Protein AF-A0A7V8SW31-F1 (afdb_monomer_lite)

Radius of gyration: 15.19 Å; chains: 1; bounding box: 32×27×32 Å

Foldseek 3Di:
DPQVVVLVVVVVVVCVVDPDDVVVVVVLVVQLPPDPVSVCVSSVVVCVVCVCVVVPVNVVDDDDPDDDDDDPVVPD

Sequence (76 aa):
MHIAPTTAQYEAWLGRHLRIIGADLELKHQQMRSAVFPFLRATYYRWAETWAGICGAAAAAPEVLAVGDLHVENFG

Secondary structure (DSSP, 8-state):
--HHHHHHHHHHHHTTTS---HHHHHHHHHHHTT-HHHHHHHTHHHHHHHHHHHHGGGGGSPPPS------GGG--

InterPro domains:
  IPR018721 Protein of unknown function DUF2252 [PF10009] (24-76)

Structure (mmCIF, N/CA/C/O backbone):
data_AF-A0A7V8SW31-F1
#
_entry.id   AF-A0A7V8SW31-F1
#
loop_
_atom_site.group_PDB
_atom_site.id
_atom_site.type_symbol
_atom_site.label_atom_id
_atom_site.label_alt_id
_atom_site.label_comp_id
_atom_site.label_asym_id
_atom_site.label_entity_id
_atom_site.label_seq_id
_atom_site.pdbx_PDB_ins_code
_atom_site.Cartn_x
_atom_site.Cartn_y
_atom_site.Cartn_z
_atom_site.occupancy
_atom_site.B_iso_or_equiv
_atom_site.auth_seq_id
_atom_site.auth_comp_id
_atom_site.auth_asym_id
_atom_site.auth_atom_id
_atom_site.pdbx_PDB_model_num
ATOM 1 N N . MET A 1 1 ? -1.780 14.068 -2.277 1.00 64.00 1 MET A N 1
ATOM 2 C CA . MET A 1 1 ? -2.017 12.608 -2.347 1.00 64.00 1 MET A CA 1
ATOM 3 C C . MET A 1 1 ? -3.251 12.290 -1.514 1.00 64.00 1 MET A C 1
ATOM 5 O O . MET A 1 1 ? -3.246 12.588 -0.329 1.00 64.00 1 MET A O 1
ATOM 9 N N . HIS A 1 2 ? -4.322 11.768 -2.115 1.00 87.88 2 HIS A N 1
ATOM 10 C CA . HIS A 1 2 ? -5.596 11.547 -1.417 1.00 87.88 2 HIS A CA 1
ATOM 11 C C . HIS A 1 2 ? -5.714 10.099 -0.923 1.00 87.88 2 HIS A C 1
ATOM 13 O O . HIS A 1 2 ? -6.402 9.294 -1.538 1.00 87.88 2 HIS A O 1
ATOM 19 N N . ILE A 1 3 ? -5.033 9.751 0.177 1.00 91.88 3 ILE A N 1
ATOM 20 C CA . ILE A 1 3 ? -4.993 8.352 0.634 1.00 91.88 3 ILE A CA 1
ATOM 21 C C . ILE A 1 3 ? -6.362 7.834 1.094 1.00 91.88 3 ILE A C 1
ATOM 23 O O . ILE A 1 3 ? -6.771 6.770 0.655 1.00 91.88 3 ILE A O 1
ATOM 27 N N . ALA A 1 4 ? -7.107 8.600 1.897 1.00 93.88 4 ALA A N 1
ATOM 28 C CA . ALA A 1 4 ? -8.396 8.169 2.445 1.00 93.88 4 ALA A CA 1
ATOM 29 C C . ALA A 1 4 ? -9.426 7.741 1.373 1.00 93.88 4 ALA A C 1
ATOM 31 O O . ALA A 1 4 ? -9.940 6.625 1.469 1.00 93.88 4 ALA A O 1
ATOM 32 N N . PRO A 1 5 ? -9.715 8.542 0.324 1.00 95.56 5 PRO A N 1
ATOM 33 C CA . PRO A 1 5 ? -10.659 8.113 -0.706 1.00 95.56 5 PRO A CA 1
ATOM 34 C C . PRO A 1 5 ? -10.127 6.958 -1.565 1.00 95.56 5 PRO A C 1
ATOM 36 O O . PRO A 1 5 ? -10.928 6.136 -2.005 1.00 95.56 5 PRO A O 1
ATOM 39 N N . THR A 1 6 ? -8.811 6.841 -1.786 1.00 95.44 6 THR A N 1
ATOM 40 C CA . THR A 1 6 ? -8.246 5.666 -2.473 1.00 95.44 6 THR A CA 1
ATOM 41 C C . THR A 1 6 ? -8.395 4.401 -1.625 1.00 95.44 6 THR A C 1
ATOM 43 O O . THR A 1 6 ? -8.755 3.356 -2.159 1.00 95.44 6 THR A O 1
ATOM 46 N N . THR A 1 7 ? -8.187 4.487 -0.307 1.00 96.06 7 THR A N 1
ATOM 47 C CA . THR A 1 7 ? -8.414 3.372 0.627 1.00 96.06 7 THR A CA 1
ATOM 48 C C . THR A 1 7 ? -9.864 2.903 0.591 1.00 96.06 7 THR A C 1
ATOM 50 O O . THR A 1 7 ? -10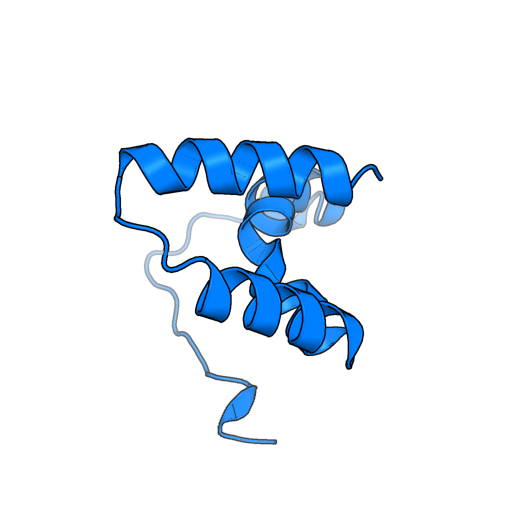.107 1.710 0.443 1.00 96.06 7 THR A O 1
ATOM 53 N N . ALA A 1 8 ? -10.824 3.830 0.636 1.00 95.88 8 ALA A N 1
ATOM 54 C CA . ALA A 1 8 ? -12.244 3.488 0.574 1.00 95.88 8 ALA A CA 1
ATOM 55 C C . ALA A 1 8 ? -12.619 2.780 -0.743 1.00 95.88 8 ALA A C 1
ATOM 57 O O . ALA A 1 8 ? -13.348 1.789 -0.733 1.00 95.88 8 ALA A O 1
ATOM 58 N N . GLN A 1 9 ? -12.086 3.245 -1.880 1.00 96.56 9 GLN A N 1
ATOM 59 C CA . GLN A 1 9 ? -12.293 2.593 -3.180 1.00 96.56 9 GLN A CA 1
ATOM 60 C C . GLN A 1 9 ? -11.676 1.192 -3.227 1.00 96.56 9 GLN A C 1
ATOM 62 O O . GLN A 1 9 ? -12.307 0.257 -3.724 1.00 96.56 9 GLN A O 1
ATOM 67 N N . TYR A 1 10 ? -10.467 1.035 -2.687 1.00 96.25 10 TYR A N 1
ATOM 68 C CA . TYR A 1 10 ? -9.799 -0.258 -2.604 1.00 96.25 10 TYR A CA 1
ATOM 69 C C . TYR A 1 10 ? -10.581 -1.247 -1.729 1.00 96.25 10 TYR A C 1
ATOM 71 O O . TYR A 1 10 ? -10.784 -2.389 -2.127 1.00 96.25 10 TYR A O 1
ATOM 79 N N . GLU A 1 11 ? -11.067 -0.818 -0.566 1.00 97.12 11 GLU A N 1
ATOM 80 C CA . GLU A 1 11 ? -11.828 -1.670 0.357 1.00 97.12 11 GLU A CA 1
ATOM 81 C C . GLU A 1 11 ? -13.195 -2.056 -0.216 1.00 97.12 11 GLU A C 1
ATOM 83 O O . GLU A 1 11 ? -13.596 -3.217 -0.112 1.00 97.12 11 GLU A O 1
ATOM 88 N N . ALA A 1 12 ? -13.862 -1.137 -0.920 1.00 97.25 12 ALA A N 1
ATOM 89 C CA . ALA A 1 12 ? -15.071 -1.448 -1.679 1.00 97.25 12 ALA A CA 1
ATOM 90 C C . ALA A 1 12 ? -14.800 -2.473 -2.795 1.00 97.25 12 ALA A C 1
ATOM 92 O O . ALA A 1 12 ? -15.569 -3.417 -2.970 1.00 97.25 12 ALA A O 1
ATOM 93 N N . TRP A 1 13 ? -13.692 -2.328 -3.533 1.00 97.00 13 TRP A N 1
ATOM 94 C CA . TRP A 1 13 ? -13.270 -3.297 -4.549 1.00 97.00 13 TRP A CA 1
ATOM 95 C C . TRP A 1 13 ? -12.945 -4.668 -3.938 1.00 97.00 13 TRP A C 1
ATOM 97 O O . TRP A 1 13 ? -13.375 -5.692 -4.479 1.00 97.00 13 TRP A O 1
ATOM 107 N N . LEU A 1 14 ? -12.231 -4.691 -2.810 1.00 96.44 14 LEU A N 1
ATOM 108 C CA . LEU A 1 14 ? -11.809 -5.898 -2.099 1.00 96.44 14 LEU A CA 1
ATOM 109 C C . LEU A 1 14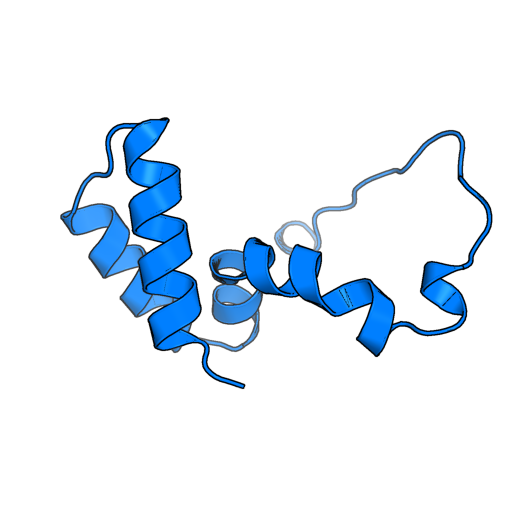 ? -13.010 -6.672 -1.550 1.00 96.44 14 LEU A C 1
ATOM 111 O O . LEU A 1 14 ? -13.063 -7.893 -1.686 1.00 96.44 14 LEU A O 1
ATOM 115 N N . GLY A 1 15 ? -14.013 -5.964 -1.022 1.00 97.62 15 GLY A N 1
ATOM 116 C CA . GLY A 1 15 ? -15.251 -6.551 -0.502 1.00 97.62 15 GLY A CA 1
ATOM 117 C C . GLY A 1 15 ? -16.076 -7.320 -1.541 1.00 97.62 15 GLY A C 1
ATOM 118 O O . GLY A 1 15 ? -16.934 -8.117 -1.176 1.00 97.62 15 GLY A O 1
ATOM 119 N N . ARG A 1 16 ? -15.799 -7.135 -2.840 1.00 98.12 16 ARG A N 1
ATOM 120 C CA . ARG A 1 16 ? -16.406 -7.934 -3.921 1.00 98.12 16 ARG A CA 1
ATOM 121 C C . ARG A 1 16 ? -15.751 -9.306 -4.098 1.00 98.12 16 ARG A C 1
ATOM 123 O O . ARG A 1 16 ? -16.340 -10.169 -4.735 1.00 98.12 16 ARG A O 1
ATOM 130 N N . HIS A 1 17 ? -14.542 -9.492 -3.570 1.00 97.69 17 HIS A N 1
ATOM 131 C CA . HIS A 1 17 ? -13.737 -10.706 -3.736 1.00 97.69 17 HIS A CA 1
ATOM 132 C C . HIS A 1 17 ? -13.625 -11.519 -2.443 1.00 97.69 17 HIS A C 1
ATOM 134 O O . HIS A 1 17 ? -13.367 -12.719 -2.495 1.00 97.69 17 HIS A O 1
ATOM 140 N N . LEU A 1 18 ? -13.811 -10.883 -1.282 1.00 96.75 18 LEU A N 1
ATOM 141 C CA . LEU A 1 18 ? -13.770 -11.540 0.020 1.00 96.75 18 LEU A CA 1
ATOM 142 C C . LEU A 1 18 ? -14.709 -10.873 1.024 1.00 96.75 18 LEU A C 1
ATOM 144 O O . LEU A 1 18 ? -15.079 -9.708 0.887 1.00 96.75 18 LEU A O 1
ATOM 148 N N . ARG A 1 19 ? -15.060 -11.611 2.080 1.00 97.50 19 ARG A N 1
ATOM 149 C CA . ARG A 1 19 ? -15.804 -11.053 3.210 1.00 97.50 19 ARG A CA 1
ATOM 150 C C . ARG A 1 19 ? -14.871 -10.230 4.091 1.00 97.50 19 ARG A C 1
ATOM 152 O O . ARG A 1 19 ? -13.947 -10.774 4.686 1.00 97.50 19 ARG A O 1
ATOM 159 N N . ILE A 1 20 ? -15.168 -8.943 4.224 1.00 96.69 20 ILE A N 1
ATOM 160 C CA . ILE A 1 20 ? -14.462 -8.044 5.137 1.00 96.69 20 ILE A CA 1
ATOM 161 C C . ILE A 1 20 ? -15.109 -8.117 6.522 1.00 96.69 20 ILE A C 1
ATOM 163 O O . ILE A 1 20 ? -16.321 -7.945 6.663 1.00 96.69 20 ILE A O 1
ATOM 167 N N . ILE A 1 21 ? -14.295 -8.359 7.548 1.00 97.69 21 ILE A N 1
ATOM 168 C CA . ILE A 1 21 ? -14.706 -8.267 8.950 1.00 97.69 21 ILE A CA 1
ATOM 169 C C . ILE A 1 21 ? -14.499 -6.815 9.389 1.00 97.69 21 ILE A C 1
ATOM 171 O O . ILE A 1 21 ? -13.373 -6.328 9.417 1.00 97.69 21 ILE A O 1
ATOM 175 N N . GLY A 1 22 ? -15.588 -6.111 9.712 1.00 97.50 22 GLY A N 1
ATOM 176 C CA . GLY A 1 22 ? -15.535 -4.675 10.016 1.00 97.50 22 GLY A CA 1
ATOM 177 C C . GLY A 1 22 ? -14.611 -4.323 11.187 1.00 97.50 22 GLY A C 1
ATOM 178 O O . GLY A 1 22 ? -13.854 -3.364 11.095 1.00 97.50 22 GLY A O 1
ATOM 179 N N . ALA A 1 23 ? -14.610 -5.135 12.249 1.00 98.06 23 ALA A N 1
ATOM 180 C CA . ALA A 1 23 ? -13.733 -4.930 13.404 1.00 98.06 23 ALA A CA 1
ATOM 181 C C . ALA A 1 23 ? -12.240 -5.038 13.040 1.00 98.06 23 ALA A C 1
ATOM 183 O O . ALA A 1 23 ? -11.435 -4.226 13.492 1.00 98.06 23 ALA A O 1
ATOM 184 N N . ASP A 1 24 ? -11.879 -5.985 12.171 1.00 97.31 24 ASP A N 1
ATOM 185 C CA . ASP A 1 24 ? -10.494 -6.162 11.722 1.00 97.31 24 ASP A CA 1
ATOM 186 C C . ASP A 1 24 ? -10.064 -5.020 10.792 1.00 97.31 24 ASP A C 1
ATOM 188 O O . ASP A 1 24 ? -8.908 -4.593 10.817 1.00 97.31 24 ASP A O 1
ATOM 192 N N . LEU A 1 25 ? -10.995 -4.481 9.994 1.00 96.44 25 LEU A N 1
ATOM 193 C CA . LEU A 1 25 ? -10.743 -3.314 9.150 1.00 96.44 25 LEU A CA 1
ATOM 194 C C . LEU A 1 25 ? -10.477 -2.055 9.987 1.00 96.44 25 LEU A C 1
ATOM 196 O O . LEU A 1 25 ? -9.519 -1.328 9.724 1.00 96.44 25 LEU A O 1
ATOM 200 N N . GLU A 1 26 ? -11.278 -1.835 11.029 1.00 97.25 26 GLU A N 1
ATOM 201 C CA . GLU A 1 26 ? -11.088 -0.745 11.991 1.00 97.25 26 GLU A CA 1
ATOM 202 C C . GLU A 1 26 ? -9.733 -0.876 12.707 1.00 97.25 26 GLU A C 1
ATOM 204 O O . GLU A 1 26 ? -8.968 0.091 12.785 1.00 97.25 26 GLU A O 1
ATOM 209 N N . LEU A 1 27 ? -9.385 -2.085 13.166 1.00 97.25 27 LEU A N 1
ATOM 210 C CA . LEU A 1 27 ? -8.090 -2.364 13.791 1.00 97.25 27 LEU A CA 1
ATOM 211 C C . LEU A 1 27 ? -6.929 -2.094 12.824 1.00 97.25 27 LEU A C 1
ATOM 213 O O . LEU A 1 27 ? -5.954 -1.438 13.198 1.00 97.25 27 LEU A O 1
ATOM 217 N N . LYS A 1 28 ? -7.043 -2.526 11.563 1.00 96.12 28 LYS A N 1
ATOM 218 C CA . LYS A 1 28 ? -6.067 -2.208 10.512 1.00 96.12 28 LYS A CA 1
ATOM 219 C C . LYS A 1 28 ? -5.905 -0.694 10.360 1.00 96.12 28 LYS A C 1
ATOM 221 O O . LYS A 1 28 ? -4.777 -0.206 10.294 1.00 96.12 28 LYS A O 1
ATOM 226 N N . HIS A 1 29 ? -6.999 0.071 10.331 1.00 96.88 29 HIS A N 1
ATOM 227 C CA . HIS A 1 29 ? -6.937 1.536 10.232 1.00 96.88 29 HIS A CA 1
ATOM 228 C C . HIS A 1 29 ? -6.286 2.180 11.459 1.00 96.88 29 HIS A C 1
ATOM 230 O O . HIS A 1 29 ? -5.608 3.198 11.318 1.00 96.88 29 HIS A O 1
ATOM 236 N N . GLN A 1 30 ? -6.457 1.611 12.652 1.00 97.38 30 GLN A N 1
ATOM 237 C CA . GLN A 1 30 ? -5.748 2.053 13.856 1.00 97.38 30 GLN A CA 1
ATOM 238 C C . GLN A 1 30 ? -4.245 1.775 13.753 1.00 97.38 30 GLN A C 1
ATOM 240 O O . GLN A 1 30 ? -3.441 2.678 13.988 1.00 97.38 30 GLN A O 1
ATOM 245 N N . GLN A 1 31 ? -3.860 0.571 13.322 1.00 96.62 31 GLN A N 1
ATOM 246 C CA . GLN A 1 31 ? -2.458 0.197 13.108 1.00 96.62 31 GLN A CA 1
ATOM 247 C C . GLN A 1 31 ? -1.785 1.054 12.031 1.00 96.62 31 GLN A C 1
ATOM 249 O O . GLN A 1 31 ? -0.640 1.455 12.197 1.00 96.62 31 GLN A O 1
ATOM 254 N N . MET A 1 32 ? -2.495 1.423 10.965 1.00 95.81 32 MET A N 1
ATOM 255 C CA . MET A 1 32 ? -1.988 2.349 9.942 1.00 95.81 32 MET A CA 1
ATOM 256 C C . MET A 1 32 ? -1.507 3.687 10.513 1.00 95.81 32 MET A C 1
ATOM 258 O O . MET A 1 32 ? -0.653 4.330 9.913 1.00 95.81 32 MET A O 1
ATOM 262 N N . ARG A 1 33 ? -2.062 4.132 11.644 1.00 95.62 33 ARG A N 1
ATOM 263 C CA . ARG A 1 33 ? -1.716 5.413 12.274 1.00 95.62 33 ARG A CA 1
ATOM 264 C C . ARG A 1 33 ? -0.549 5.297 13.255 1.00 95.62 33 ARG A C 1
ATOM 266 O O . ARG A 1 33 ? -0.081 6.325 13.730 1.00 95.62 33 ARG A O 1
ATOM 273 N N . SER A 1 34 ? -0.096 4.083 13.579 1.00 96.62 34 SER A N 1
ATOM 274 C CA . SER A 1 34 ? 0.900 3.875 14.636 1.00 96.62 34 SER A CA 1
ATOM 275 C C . SER A 1 34 ? 2.325 4.214 14.198 1.00 96.62 34 SER A C 1
ATOM 277 O O . SER A 1 34 ? 3.110 4.691 15.012 1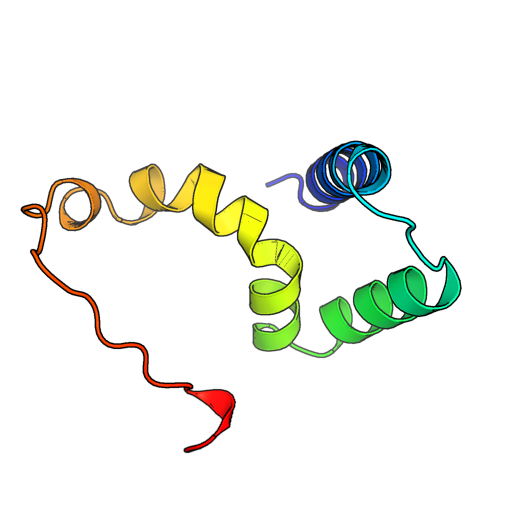.00 96.62 34 SER A O 1
ATOM 279 N N . ALA A 1 35 ? 2.665 3.989 12.925 1.00 95.00 35 ALA A N 1
ATOM 280 C CA . ALA A 1 35 ? 3.976 4.298 12.366 1.00 95.00 35 ALA A CA 1
ATOM 281 C C . ALA A 1 35 ? 3.954 4.313 10.828 1.00 95.00 35 ALA A C 1
ATOM 283 O O . ALA A 1 35 ? 3.039 3.797 10.182 1.00 95.00 35 ALA A O 1
ATOM 284 N N . VAL A 1 36 ? 5.016 4.862 10.233 1.00 93.88 36 VAL A N 1
ATOM 285 C CA . VAL A 1 36 ? 5.187 4.949 8.771 1.00 93.88 36 VAL A CA 1
ATOM 286 C C . VAL A 1 36 ? 5.234 3.580 8.087 1.00 93.88 36 VAL A C 1
ATOM 288 O O . VAL A 1 36 ? 4.733 3.429 6.975 1.00 93.88 36 VAL A O 1
ATOM 291 N N . PHE A 1 37 ? 5.796 2.566 8.751 1.00 90.94 37 PHE A N 1
ATOM 292 C CA . PHE A 1 37 ? 5.925 1.228 8.179 1.00 90.94 37 PHE A CA 1
ATOM 293 C C . PHE A 1 37 ? 4.583 0.467 8.128 1.00 90.94 37 PHE A C 1
ATOM 295 O O . PHE A 1 37 ? 4.197 0.053 7.034 1.00 90.94 37 PHE A O 1
ATOM 302 N N . PRO A 1 38 ? 3.796 0.357 9.222 1.00 92.81 38 PRO A N 1
ATOM 303 C CA . PRO A 1 38 ? 2.421 -0.149 9.166 1.00 92.81 38 PRO A CA 1
ATOM 304 C C . PRO A 1 38 ? 1.539 0.587 8.154 1.00 92.81 38 PRO A C 1
ATOM 306 O O . PRO A 1 38 ? 0.751 -0.051 7.456 1.00 92.81 38 PRO A O 1
ATOM 309 N N . PHE A 1 39 ? 1.698 1.909 8.023 1.00 94.81 39 PHE A N 1
ATOM 310 C CA . PHE A 1 39 ? 1.001 2.683 6.997 1.00 94.81 39 PHE A CA 1
ATOM 311 C C . PHE A 1 39 ? 1.348 2.199 5.584 1.00 94.81 39 PHE A C 1
ATOM 313 O O . PHE A 1 39 ? 0.444 1.883 4.810 1.00 94.81 39 PHE A O 1
ATOM 320 N N . LEU A 1 40 ? 2.641 2.095 5.252 1.00 91.56 40 LEU A N 1
ATOM 321 C CA . LEU A 1 40 ? 3.106 1.597 3.953 1.00 91.56 40 LEU A CA 1
ATOM 322 C C . LEU A 1 40 ? 2.592 0.178 3.684 1.00 91.56 40 LEU A C 1
ATOM 324 O O . LEU A 1 40 ? 2.026 -0.085 2.623 1.00 91.56 40 LEU A O 1
ATOM 328 N N . ARG A 1 41 ? 2.733 -0.720 4.665 1.00 91.38 41 ARG A N 1
ATOM 329 C CA . ARG A 1 41 ? 2.303 -2.121 4.569 1.00 91.38 41 ARG A CA 1
ATOM 330 C C . ARG A 1 41 ? 0.807 -2.231 4.276 1.00 91.38 41 ARG A C 1
ATOM 332 O O . ARG A 1 41 ? 0.394 -2.954 3.374 1.00 91.38 41 ARG A O 1
ATOM 339 N N . ALA A 1 42 ? -0.016 -1.483 5.001 1.00 94.56 42 ALA A N 1
ATOM 340 C CA . ALA A 1 42 ? -1.467 -1.520 4.853 1.00 94.56 42 ALA A CA 1
ATOM 341 C C . ALA A 1 42 ? -1.989 -0.779 3.607 1.00 94.56 42 ALA A C 1
ATOM 343 O O . ALA A 1 42 ? -3.135 -1.012 3.207 1.00 94.56 42 ALA A O 1
ATOM 344 N N . THR A 1 43 ? -1.168 0.088 3.001 1.00 94.69 43 THR A N 1
ATOM 345 C CA . THR A 1 43 ? -1.497 0.880 1.803 1.00 94.69 43 THR A CA 1
ATOM 346 C C . THR A 1 43 ? -0.701 0.467 0.562 1.00 94.69 43 THR A C 1
ATOM 348 O O . THR A 1 43 ? -0.603 1.229 -0.400 1.00 94.69 43 THR A O 1
ATOM 351 N N . TYR A 1 44 ? -0.176 -0.763 0.527 1.00 92.81 44 TYR A N 1
ATOM 352 C CA . TYR A 1 44 ? 0.681 -1.236 -0.567 1.00 92.81 44 TYR A CA 1
ATOM 353 C C . TYR A 1 44 ? 0.001 -1.214 -1.948 1.00 92.81 44 TYR A C 1
ATOM 355 O O . TYR A 1 44 ? 0.667 -1.009 -2.959 1.00 92.81 44 TYR A O 1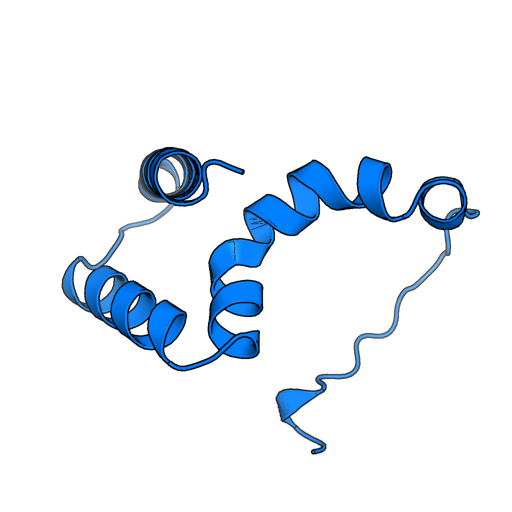
ATOM 363 N N . TYR A 1 45 ? -1.333 -1.317 -2.016 1.00 93.94 45 TYR A N 1
ATOM 364 C CA . TYR A 1 45 ? -2.085 -1.109 -3.265 1.00 93.94 45 TYR A CA 1
ATOM 365 C C . TYR A 1 45 ? -1.784 0.253 -3.907 1.00 93.94 45 TYR A C 1
ATOM 367 O O . TYR A 1 45 ? -1.717 0.366 -5.129 1.00 93.94 45 TYR A O 1
ATOM 375 N N . ARG A 1 46 ? -1.550 1.292 -3.096 1.00 93.31 46 ARG A N 1
ATOM 376 C CA . ARG A 1 46 ? -1.218 2.627 -3.591 1.00 93.31 46 ARG A CA 1
ATOM 377 C C . ARG A 1 46 ? 0.229 2.713 -4.060 1.00 93.31 46 ARG A C 1
ATOM 379 O O . ARG A 1 46 ? 0.511 3.437 -5.014 1.00 93.31 46 ARG A O 1
ATOM 386 N N . TRP A 1 47 ? 1.137 1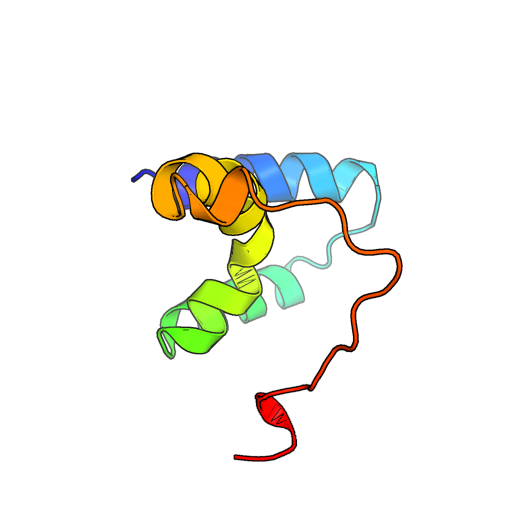.974 -3.421 1.00 91.81 47 TRP A N 1
ATOM 387 C CA . TRP A 1 47 ? 2.492 1.800 -3.938 1.00 91.81 47 TRP A CA 1
ATOM 388 C C . TRP A 1 47 ? 2.450 1.133 -5.316 1.00 91.81 47 TRP A C 1
ATOM 390 O O . TRP A 1 47 ? 2.950 1.712 -6.273 1.00 91.81 47 TRP A O 1
ATOM 400 N N . ALA A 1 48 ? 1.746 0.008 -5.459 1.00 91.94 48 ALA A N 1
ATOM 401 C CA . ALA A 1 48 ? 1.596 -0.695 -6.736 1.00 91.94 48 ALA A CA 1
ATOM 402 C C . ALA A 1 48 ? 1.006 0.180 -7.864 1.00 91.94 48 ALA A C 1
ATOM 404 O O . ALA A 1 48 ? 1.374 0.018 -9.023 1.00 91.94 48 ALA A O 1
ATOM 405 N N . GLU A 1 49 ? 0.138 1.140 -7.539 1.00 92.38 49 GLU A N 1
ATOM 406 C CA . GLU A 1 49 ? -0.408 2.099 -8.509 1.00 92.38 49 GLU A CA 1
ATOM 407 C C . GLU A 1 49 ? 0.602 3.185 -8.928 1.00 92.38 49 GLU A C 1
ATOM 409 O O . GLU A 1 49 ? 0.568 3.665 -10.057 1.00 92.38 49 GLU A O 1
ATOM 414 N N . THR A 1 50 ? 1.485 3.615 -8.021 1.00 92.00 50 THR A N 1
ATOM 415 C CA . THR A 1 50 ? 2.283 4.845 -8.201 1.00 92.00 50 THR A CA 1
ATOM 416 C C . THR A 1 50 ? 3.781 4.624 -8.372 1.00 92.00 50 THR A C 1
ATOM 418 O O . THR A 1 50 ? 4.469 5.534 -8.840 1.00 92.00 50 THR A O 1
ATOM 421 N N . TRP A 1 51 ? 4.293 3.440 -8.025 1.00 92.50 51 TRP A N 1
ATOM 422 C CA . TRP A 1 51 ? 5.728 3.168 -7.924 1.00 92.50 51 TRP A CA 1
ATOM 423 C C . TRP A 1 51 ? 6.479 3.502 -9.213 1.00 92.50 51 TRP A C 1
ATOM 425 O O . TRP A 1 51 ? 7.552 4.084 -9.141 1.00 92.50 51 TRP A O 1
ATOM 435 N N . ALA A 1 52 ? 5.905 3.227 -10.388 1.00 92.50 52 ALA A N 1
ATOM 436 C CA . ALA A 1 52 ? 6.577 3.472 -11.661 1.00 92.50 52 ALA A CA 1
ATOM 437 C C . ALA A 1 52 ? 6.910 4.961 -11.873 1.00 92.50 52 ALA A C 1
ATOM 439 O O . ALA A 1 52 ? 8.013 5.303 -12.296 1.00 92.50 52 ALA A O 1
ATOM 440 N N . GLY A 1 53 ? 5.987 5.856 -11.502 1.00 93.12 53 GLY A N 1
ATOM 441 C CA . GLY A 1 53 ? 6.210 7.302 -11.568 1.00 93.12 53 GLY A CA 1
ATOM 442 C C . GLY A 1 53 ? 7.211 7.813 -10.527 1.00 93.12 53 GLY A C 1
ATOM 443 O O . GLY A 1 53 ? 7.855 8.833 -10.751 1.00 93.12 53 GLY A O 1
ATOM 444 N N . ILE A 1 54 ? 7.364 7.101 -9.407 1.00 92.06 54 ILE A N 1
ATOM 445 C CA . ILE A 1 54 ? 8.305 7.439 -8.328 1.00 92.06 54 ILE A CA 1
ATOM 446 C C . ILE A 1 54 ? 9.714 6.923 -8.652 1.00 92.06 54 ILE A C 1
ATOM 448 O O . ILE A 1 54 ? 10.701 7.623 -8.448 1.00 92.06 54 ILE A O 1
ATOM 452 N N . CYS A 1 55 ? 9.809 5.695 -9.161 1.00 92.19 55 CYS A N 1
ATOM 453 C CA . CYS A 1 55 ? 11.057 4.985 -9.419 1.00 92.19 55 CYS A CA 1
ATOM 454 C C . CYS A 1 55 ? 11.709 5.369 -10.755 1.00 92.19 55 CYS A C 1
ATOM 456 O O . CYS A 1 55 ? 12.895 5.094 -10.948 1.00 92.19 55 CYS A O 1
ATOM 458 N N . GLY A 1 56 ? 10.973 6.007 -11.673 1.00 91.12 56 GLY A N 1
ATOM 459 C CA . GLY A 1 56 ? 11.514 6.546 -12.921 1.00 91.12 56 GLY A CA 1
ATOM 460 C C . GLY A 1 56 ? 12.276 5.490 -13.724 1.00 91.12 56 GLY A C 1
ATOM 461 O O . GLY A 1 56 ? 11.712 4.470 -14.110 1.00 91.12 56 GLY A O 1
ATOM 462 N N . ALA A 1 57 ? 13.577 5.709 -13.936 1.00 90.88 57 ALA A N 1
ATOM 463 C CA . ALA A 1 57 ? 14.435 4.783 -14.680 1.00 90.88 57 ALA A CA 1
ATOM 464 C C . ALA A 1 57 ? 14.467 3.364 -14.083 1.00 90.88 57 ALA A C 1
ATOM 466 O O . ALA A 1 57 ? 14.564 2.396 -14.832 1.00 90.88 57 ALA A O 1
ATOM 467 N N . ALA A 1 58 ? 14.328 3.218 -12.761 1.00 90.00 58 ALA A N 1
ATOM 468 C CA . ALA A 1 58 ? 14.292 1.900 -12.131 1.00 90.00 58 ALA A CA 1
ATOM 469 C C . ALA A 1 58 ? 13.019 1.110 -12.486 1.00 90.00 58 ALA A C 1
ATOM 471 O O . ALA A 1 58 ? 13.050 -0.115 -12.498 1.00 90.00 58 ALA A O 1
ATOM 472 N N . ALA A 1 59 ? 11.919 1.784 -12.836 1.00 91.62 59 ALA A N 1
ATOM 473 C CA . ALA A 1 59 ? 10.712 1.119 -13.329 1.00 91.62 59 ALA A CA 1
ATOM 474 C C . ALA A 1 59 ? 10.838 0.619 -14.776 1.00 91.62 59 ALA A C 1
ATOM 476 O O . ALA A 1 59 ? 10.056 -0.226 -15.200 1.00 91.62 59 ALA A O 1
ATOM 477 N N . ALA A 1 60 ? 11.831 1.121 -15.513 1.00 91.12 60 ALA A N 1
ATOM 478 C CA . ALA A 1 60 ? 12.196 0.665 -16.851 1.00 91.12 60 ALA A CA 1
ATOM 479 C C . ALA A 1 60 ? 13.362 -0.344 -16.831 1.00 91.12 60 ALA A C 1
ATOM 481 O O . ALA A 1 60 ? 13.958 -0.618 -17.874 1.00 91.12 60 ALA A O 1
ATOM 482 N N . ALA A 1 61 ? 13.727 -0.863 -15.653 1.00 91.31 61 ALA A N 1
ATOM 483 C CA . ALA A 1 61 ? 14.758 -1.881 -15.535 1.00 91.31 61 ALA A CA 1
ATOM 484 C C . ALA A 1 61 ? 14.363 -3.164 -16.299 1.00 91.31 61 ALA A C 1
ATOM 486 O O . ALA A 1 61 ? 13.170 -3.435 -16.464 1.00 91.31 61 ALA A O 1
ATOM 487 N N . PRO A 1 62 ? 15.342 -3.964 -16.762 1.00 93.06 62 PRO A N 1
ATOM 488 C CA . PRO A 1 62 ? 15.063 -5.229 -17.432 1.00 93.06 62 PRO A CA 1
ATOM 489 C C . PRO A 1 62 ? 14.211 -6.167 -16.575 1.00 93.06 62 PRO A C 1
ATOM 491 O O . PRO A 1 62 ? 14.380 -6.239 -15.356 1.00 93.06 62 PRO A O 1
ATOM 494 N N . GLU A 1 63 ? 13.338 -6.929 -17.230 1.00 91.31 63 GLU A N 1
ATOM 495 C CA . GLU A 1 63 ? 12.598 -8.006 -16.582 1.00 91.31 63 GLU A CA 1
ATOM 496 C C . GLU A 1 63 ? 13.576 -9.066 -16.058 1.00 91.31 63 GLU A C 1
ATOM 498 O O . GLU A 1 63 ? 14.489 -9.508 -16.762 1.00 91.31 63 GLU A O 1
ATOM 503 N N . VAL A 1 64 ? 13.397 -9.457 -14.799 1.00 90.19 64 VAL A N 1
ATOM 504 C CA . VAL A 1 64 ? 14.210 -10.487 -14.152 1.00 90.19 64 VAL A CA 1
ATOM 505 C C . VAL A 1 64 ? 13.452 -11.809 -14.141 1.00 90.19 64 VAL A C 1
ATOM 507 O O . VAL A 1 64 ? 12.247 -11.844 -13.915 1.00 90.19 64 VAL A O 1
ATOM 510 N N . LEU A 1 65 ? 14.169 -12.917 -14.344 1.00 93.50 65 LEU A N 1
ATOM 511 C CA . LEU A 1 65 ? 13.569 -14.258 -14.396 1.00 93.50 65 LEU A CA 1
ATOM 512 C C . LEU A 1 65 ? 13.047 -14.743 -13.034 1.00 93.50 65 LEU A C 1
ATOM 514 O O . LEU A 1 65 ? 12.233 -15.661 -12.978 1.00 93.50 65 LEU A O 1
ATOM 518 N N . ALA A 1 66 ? 13.545 -14.165 -11.939 1.00 91.00 66 ALA A N 1
ATOM 519 C CA . ALA A 1 66 ? 13.149 -14.509 -10.583 1.00 91.00 66 ALA A CA 1
ATOM 520 C C . ALA A 1 66 ? 13.393 -13.335 -9.627 1.00 91.00 66 ALA A C 1
ATOM 522 O O . ALA A 1 66 ? 14.314 -12.540 -9.817 1.00 91.00 66 ALA A O 1
ATOM 523 N N . VAL A 1 67 ? 12.589 -13.279 -8.565 1.00 85.75 67 VAL A N 1
ATOM 524 C CA . VAL A 1 67 ? 12.748 -12.358 -7.435 1.00 85.75 67 VAL A CA 1
ATOM 525 C C . VAL A 1 67 ? 12.808 -13.189 -6.156 1.00 85.75 67 VAL A C 1
ATOM 527 O O . VAL A 1 67 ? 11.998 -14.096 -5.970 1.00 85.75 67 VAL A O 1
ATOM 530 N N . GLY A 1 68 ? 13.772 -12.891 -5.284 1.00 84.00 68 GLY A N 1
ATOM 531 C CA . GLY A 1 68 ? 13.813 -13.411 -3.919 1.00 84.00 68 GLY A CA 1
ATOM 532 C C . GLY A 1 68 ? 13.249 -12.371 -2.959 1.00 84.00 68 GLY A C 1
ATOM 533 O O . GLY A 1 68 ? 13.673 -11.218 -3.002 1.00 84.00 68 GLY A O 1
ATOM 534 N N . ASP A 1 69 ? 12.305 -12.771 -2.111 1.00 81.44 69 ASP A N 1
ATOM 535 C CA . ASP A 1 69 ? 11.776 -11.907 -1.058 1.00 81.44 69 ASP A CA 1
ATOM 536 C C . ASP A 1 69 ? 12.512 -12.160 0.262 1.00 81.44 69 ASP A C 1
ATOM 538 O O . ASP A 1 69 ? 12.669 -13.306 0.693 1.00 81.44 69 ASP A O 1
ATOM 542 N N . LEU A 1 70 ? 12.949 -11.082 0.911 1.00 71.38 70 LEU A N 1
ATOM 543 C CA . LEU A 1 70 ? 13.478 -11.114 2.269 1.00 71.38 70 LEU A CA 1
ATOM 544 C C . LEU A 1 70 ? 12.556 -10.274 3.151 1.00 71.38 70 LEU A C 1
ATOM 546 O O . LEU A 1 70 ? 12.472 -9.055 3.002 1.00 71.38 70 LEU A O 1
ATOM 550 N N . HIS A 1 71 ? 11.886 -10.928 4.099 1.00 71.56 71 HIS A N 1
ATOM 551 C CA . HIS A 1 71 ? 10.996 -10.257 5.039 1.00 71.56 71 HIS A CA 1
ATOM 552 C C . HIS A 1 71 ? 11.796 -9.378 6.007 1.00 71.56 71 HIS A C 1
ATOM 554 O O . HIS A 1 71 ? 12.319 -9.865 7.009 1.00 71.56 71 HIS A O 1
ATOM 560 N N . VAL A 1 72 ? 11.843 -8.073 5.734 1.00 62.78 72 VAL A N 1
ATOM 561 C CA . VAL A 1 72 ? 12.526 -7.069 6.575 1.00 62.78 72 VAL A CA 1
ATOM 562 C C . VAL A 1 72 ? 12.036 -7.099 8.032 1.00 62.78 72 VAL A C 1
ATOM 564 O O . VAL A 1 72 ? 12.812 -6.842 8.940 1.00 62.78 72 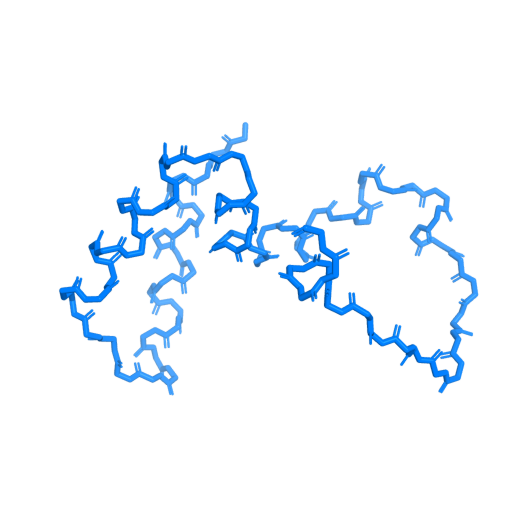VAL A O 1
ATOM 567 N N . GLU A 1 73 ? 10.781 -7.486 8.270 1.00 62.31 73 GLU A N 1
ATOM 568 C CA . GLU A 1 73 ? 10.175 -7.580 9.610 1.00 62.31 73 GLU A CA 1
ATOM 569 C C . GLU A 1 73 ? 10.687 -8.769 10.452 1.00 62.31 73 GLU A C 1
ATOM 571 O O . GLU A 1 73 ? 10.508 -8.773 11.663 1.00 62.31 73 GLU A O 1
ATOM 576 N N . ASN A 1 74 ? 11.349 -9.765 9.847 1.00 59.75 74 ASN A N 1
ATOM 577 C CA . ASN A 1 74 ? 11.847 -10.955 10.557 1.00 59.75 74 ASN A CA 1
ATOM 578 C C . ASN A 1 74 ? 13.334 -10.869 10.956 1.00 59.75 74 ASN A C 1
ATOM 580 O O . ASN A 1 74 ? 13.823 -11.762 11.646 1.00 59.75 74 ASN A O 1
ATOM 584 N N . PHE A 1 75 ? 14.065 -9.844 10.503 1.00 56.66 75 PHE A N 1
ATOM 585 C CA . PHE A 1 75 ? 15.527 -9.757 10.649 1.00 56.66 75 PHE A CA 1
ATOM 586 C C . PHE A 1 75 ? 16.028 -8.418 11.225 1.00 56.66 75 PHE A C 1
ATOM 588 O O . PHE A 1 75 ? 17.237 -8.180 11.213 1.00 56.66 75 PHE A O 1
ATOM 595 N N . GLY A 1 76 ? 15.131 -7.558 11.723 1.00 45.56 76 GLY A N 1
ATOM 596 C CA . GLY A 1 76 ? 15.448 -6.251 12.314 1.00 45.56 76 GLY A CA 1
ATOM 597 C C . GLY A 1 76 ? 14.744 -6.023 13.639 1.00 45.56 76 GLY A C 1
ATOM 598 O O . GLY A 1 76 ? 13.530 -6.311 13.700 1.00 45.56 76 GLY A O 1
#

Organism: NCBI:txid2741543

pLDDT: mean 90.51, std 10.67, range [45.56, 98.12]